Protein AF-A0A4Z2DBQ1-F1 (afdb_monomer_lite)

Sequence (183 aa):
MRCFTSVFSQSSLVPLAKIANAPSRSLRLLWAIVTAIMFIGLCVCISLVVLQYLKHQTVFQLDYSGRHSVYDQVPGITICPQSQESKRLFLDAMKRLNIMTQSMPLPWFSKSVLDQFRAEALKIQPDLKFGVIVHRLPKGELLWNTSKTALSPIYRMLLNFSVEFQIQPSYLSDSYRLTVMEQ

Foldseek 3Di:
DPVVLVVQCPDPPVLSNQLSPDPDPVSNVVSVVVVVVVVVVVVVVVVVVVVVVVVVDDDDDDDDPPDPPPPPDDDDDDDDDDPVVLVVLQVVLCVVLVVDPDDDDDLVVDVVSVVVVVVSVCVSPVPADPDKDKDKDAQLDQKDFLCPHDPGVVSNRRHGDMDGDDDDDDPDSRPDMDMDIDD

Radius of gyration: 39.72 Å; chains: 1; bounding box: 76×34×99 Å

Structure (mmCIF, N/CA/C/O backbone):
data_AF-A0A4Z2DBQ1-F1
#
_entry.id   AF-A0A4Z2DBQ1-F1
#
loop_
_atom_site.group_PDB
_atom_site.id
_atom_site.type_symbol
_atom_site.label_atom_id
_atom_site.label_alt_id
_atom_site.label_comp_id
_atom_site.label_asym_id
_atom_site.label_entity_id
_atom_site.label_seq_id
_atom_site.pdbx_PDB_ins_code
_atom_site.Cartn_x
_atom_site.Cartn_y
_atom_site.Cartn_z
_atom_site.occupancy
_atom_site.B_iso_or_equiv
_atom_site.auth_seq_id
_atom_site.auth_comp_id
_atom_site.auth_asym_id
_atom_site.auth_atom_id
_atom_site.pdbx_PDB_model_num
ATOM 1 N N . MET A 1 1 ? 56.589 -4.487 -55.421 1.00 45.16 1 MET A N 1
ATOM 2 C CA . MET A 1 1 ? 55.246 -3.918 -55.132 1.00 45.16 1 MET A CA 1
ATOM 3 C C . MET A 1 1 ? 54.072 -4.772 -55.670 1.00 45.16 1 MET A C 1
ATOM 5 O O . MET A 1 1 ? 53.045 -4.205 -56.001 1.00 45.16 1 MET A O 1
ATOM 9 N N . ARG A 1 2 ? 54.153 -6.117 -55.745 1.00 41.50 2 ARG A N 1
ATOM 10 C CA . ARG A 1 2 ? 53.016 -6.973 -56.191 1.00 41.50 2 ARG A CA 1
ATOM 11 C C . ARG A 1 2 ? 52.338 -7.781 -55.070 1.00 41.50 2 ARG A C 1
ATOM 13 O O . ARG A 1 2 ? 51.217 -8.229 -55.249 1.00 41.50 2 ARG A O 1
ATOM 20 N N . CYS A 1 3 ? 52.993 -7.934 -53.916 1.00 43.56 3 CYS A N 1
ATOM 21 C CA . CYS A 1 3 ? 52.490 -8.756 -52.806 1.00 43.56 3 CYS A CA 1
ATOM 22 C C . CYS A 1 3 ? 51.458 -8.025 -51.920 1.00 43.56 3 CYS A C 1
ATOM 24 O O . CYS A 1 3 ? 50.557 -8.641 -51.371 1.00 43.56 3 CYS A O 1
ATOM 26 N N . PHE A 1 4 ? 51.526 -6.692 -51.819 1.00 51.22 4 PHE A N 1
ATOM 27 C CA . PHE A 1 4 ? 50.576 -5.924 -50.999 1.00 51.22 4 PHE A CA 1
ATOM 28 C C . PHE A 1 4 ? 49.176 -5.830 -51.622 1.00 51.22 4 PHE A C 1
ATOM 30 O O . PHE A 1 4 ? 48.187 -5.767 -50.905 1.00 51.22 4 PHE A O 1
ATOM 37 N N . THR A 1 5 ? 49.066 -5.854 -52.950 1.00 53.50 5 THR A N 1
ATOM 38 C CA . THR A 1 5 ? 47.786 -5.714 -53.662 1.00 53.50 5 THR A CA 1
ATOM 39 C C . THR A 1 5 ? 46.889 -6.951 -53.553 1.00 53.50 5 THR A C 1
ATOM 41 O O . THR A 1 5 ? 45.670 -6.806 -53.563 1.00 53.50 5 THR A O 1
ATOM 44 N N . SER A 1 6 ? 47.451 -8.157 -53.398 1.00 53.22 6 SER A N 1
ATOM 45 C CA . SER A 1 6 ? 46.655 -9.389 -53.275 1.00 53.22 6 SER A CA 1
ATOM 46 C C . SER A 1 6 ? 45.930 -9.488 -51.929 1.00 53.22 6 SER A C 1
ATOM 48 O O . SER A 1 6 ? 44.769 -9.890 -51.902 1.00 53.22 6 SER A O 1
ATOM 50 N N . VAL A 1 7 ? 46.567 -9.039 -50.840 1.00 56.91 7 VAL A N 1
ATOM 51 C CA . VAL A 1 7 ? 46.014 -9.074 -49.471 1.00 56.91 7 VAL A CA 1
ATOM 52 C C . VAL A 1 7 ? 44.814 -8.129 -49.314 1.00 56.91 7 VAL A C 1
ATOM 54 O O . VAL A 1 7 ? 43.813 -8.479 -48.691 1.00 56.91 7 VAL A O 1
ATOM 57 N N . PHE A 1 8 ? 44.858 -6.950 -49.942 1.00 53.12 8 PHE A N 1
ATOM 58 C CA . PHE A 1 8 ? 43.754 -5.986 -49.870 1.00 53.12 8 PHE A CA 1
ATOM 59 C C . PHE A 1 8 ? 42.581 -6.306 -50.807 1.00 53.12 8 PHE A C 1
ATOM 61 O O . PHE A 1 8 ? 41.480 -5.830 -50.555 1.00 53.12 8 PHE A O 1
ATOM 68 N N . SER A 1 9 ? 42.767 -7.132 -51.846 1.00 51.59 9 SER A N 1
ATOM 69 C CA . SER A 1 9 ? 41.661 -7.534 -52.739 1.00 51.59 9 SER A CA 1
ATOM 70 C C . SER A 1 9 ? 40.683 -8.531 -52.099 1.00 51.59 9 SER A C 1
ATOM 72 O O . SER A 1 9 ? 39.533 -8.605 -52.517 1.00 51.59 9 SER A O 1
ATOM 74 N N . GLN A 1 10 ? 41.127 -9.254 -51.064 1.00 54.28 10 GLN A N 1
ATOM 75 C CA . GLN A 1 10 ? 40.313 -10.197 -50.284 1.00 54.28 10 GLN A CA 1
ATOM 76 C C . GLN A 1 10 ? 39.771 -9.591 -48.979 1.00 54.28 10 GLN A C 1
ATOM 78 O O . GLN A 1 10 ? 39.092 -10.268 -48.211 1.00 54.28 10 GLN A O 1
ATOM 83 N N . SER A 1 11 ? 40.070 -8.320 -48.700 1.00 55.25 11 SER A N 1
ATOM 84 C CA . SER A 1 11 ? 39.599 -7.647 -47.491 1.00 55.25 11 SER A CA 1
ATOM 85 C C . SER A 1 11 ? 38.128 -7.247 -47.636 1.00 55.25 11 SER A C 1
ATOM 87 O O . SER A 1 11 ? 37.746 -6.617 -48.619 1.00 55.25 11 SER A O 1
ATOM 89 N N . SER A 1 12 ? 37.309 -7.523 -46.617 1.00 60.78 12 SER A N 1
ATOM 90 C CA . SER A 1 12 ? 35.908 -7.064 -46.531 1.00 60.78 12 SER A CA 1
ATOM 91 C C . SER A 1 12 ? 35.768 -5.532 -46.495 1.00 60.78 12 SER A C 1
ATOM 93 O O . SER A 1 12 ? 34.681 -4.983 -46.672 1.00 60.78 12 SER A O 1
ATOM 95 N N . LEU A 1 13 ? 36.884 -4.823 -46.313 1.00 65.00 13 LEU A N 1
ATOM 96 C CA . LEU A 1 13 ? 36.991 -3.373 -46.378 1.00 65.00 13 LEU A CA 1
ATOM 97 C C . LEU A 1 13 ? 37.158 -2.913 -47.836 1.00 65.00 13 LEU A C 1
ATOM 99 O O . LEU A 1 13 ? 38.255 -2.592 -48.297 1.00 65.00 13 LEU A O 1
ATOM 103 N N . VAL A 1 14 ? 36.027 -2.827 -48.541 1.00 67.81 14 VAL A N 1
ATOM 104 C CA . VAL A 1 14 ? 35.895 -2.340 -49.932 1.00 67.81 14 VAL A CA 1
ATOM 105 C C . VAL A 1 14 ? 36.726 -1.076 -50.250 1.00 67.81 14 VAL A C 1
ATOM 107 O O . VAL A 1 14 ? 37.313 -1.012 -51.335 1.00 67.81 14 VAL A O 1
ATOM 110 N N . PRO A 1 15 ? 36.840 -0.068 -49.360 1.00 65.50 15 PRO A N 1
ATOM 111 C CA . PRO A 1 15 ? 37.607 1.140 -49.666 1.00 65.50 15 PRO A CA 1
ATOM 112 C C . PRO A 1 15 ? 39.128 0.910 -49.741 1.00 65.50 15 PRO A C 1
ATOM 114 O O . PRO A 1 15 ? 39.798 1.518 -50.576 1.00 65.50 15 PRO A O 1
ATOM 117 N N . LEU A 1 16 ? 39.678 -0.019 -48.949 1.00 63.72 16 LEU A N 1
ATOM 118 C CA . LEU A 1 16 ? 41.108 -0.366 -48.973 1.00 63.72 16 LEU A CA 1
ATOM 119 C C . LEU A 1 16 ? 41.499 -1.070 -50.279 1.00 63.72 16 LEU A C 1
ATOM 121 O O . LEU A 1 16 ? 42.548 -0.771 -50.854 1.00 63.72 16 LEU A O 1
ATOM 125 N N . ALA A 1 17 ? 40.617 -1.927 -50.801 1.00 65.69 17 ALA A N 1
ATOM 126 C CA . ALA A 1 17 ? 40.794 -2.564 -52.105 1.00 65.69 17 ALA A CA 1
ATOM 127 C C . ALA A 1 17 ? 40.832 -1.532 -53.250 1.00 65.69 17 ALA A C 1
ATOM 129 O O . ALA A 1 17 ? 41.653 -1.640 -54.165 1.00 65.69 17 ALA A O 1
ATOM 130 N N . LYS A 1 18 ? 39.993 -0.485 -53.180 1.00 66.44 18 LYS A N 1
ATOM 131 C CA . LYS A 1 18 ? 39.968 0.606 -54.173 1.00 66.44 18 LYS A CA 1
ATOM 132 C C . LYS A 1 18 ? 41.219 1.488 -54.127 1.00 66.44 18 LYS A C 1
ATOM 134 O O . LYS A 1 18 ? 41.699 1.902 -55.181 1.00 66.44 18 LYS A O 1
ATOM 139 N N . ILE A 1 19 ? 41.785 1.735 -52.943 1.00 69.81 19 ILE A N 1
ATOM 140 C CA . ILE A 1 19 ? 43.039 2.494 -52.788 1.00 69.81 19 ILE A CA 1
ATOM 141 C C . ILE A 1 19 ? 44.234 1.695 -53.331 1.00 69.81 19 ILE A C 1
ATOM 143 O O . ILE A 1 19 ? 45.077 2.251 -54.033 1.00 69.81 19 ILE A O 1
ATOM 147 N N . ALA A 1 20 ? 44.307 0.389 -53.051 1.00 66.62 20 ALA A N 1
ATOM 148 C CA . ALA A 1 20 ? 45.416 -0.460 -53.492 1.00 66.62 20 ALA A CA 1
ATOM 149 C C . ALA A 1 20 ? 45.444 -0.669 -55.020 1.00 66.62 20 ALA A C 1
ATOM 151 O O . ALA A 1 20 ? 46.523 -0.685 -55.616 1.00 66.62 20 ALA A O 1
ATOM 152 N N . ASN A 1 21 ? 44.269 -0.773 -55.655 1.00 66.81 21 ASN A N 1
ATOM 153 C CA . ASN A 1 21 ? 44.136 -1.048 -57.091 1.00 66.81 21 ASN A CA 1
ATOM 154 C C . ASN A 1 21 ? 44.040 0.207 -57.980 1.00 66.81 21 ASN A C 1
ATOM 156 O O . ASN A 1 21 ? 44.007 0.080 -59.203 1.00 66.81 21 ASN A O 1
ATOM 160 N N . ALA A 1 22 ? 44.012 1.421 -57.419 1.00 72.38 22 ALA A N 1
ATOM 161 C CA . ALA A 1 22 ? 43.928 2.637 -58.229 1.00 72.38 22 ALA A CA 1
ATOM 162 C C . ALA A 1 22 ? 45.241 2.900 -59.015 1.00 72.38 22 ALA A C 1
ATOM 164 O O . ALA A 1 22 ? 46.332 2.835 -58.430 1.00 72.38 22 ALA A O 1
ATOM 165 N N . PRO A 1 23 ? 45.172 3.227 -60.323 1.00 70.50 23 PRO A N 1
ATOM 166 C CA . PRO A 1 23 ? 46.350 3.353 -61.190 1.00 70.50 23 PRO A CA 1
ATOM 167 C C . PRO A 1 23 ? 47.154 4.650 -60.995 1.00 70.50 23 PRO A C 1
ATOM 169 O O . PRO A 1 23 ? 48.364 4.645 -61.204 1.00 70.50 23 PRO A O 1
ATOM 172 N N . SER A 1 24 ? 46.529 5.755 -60.568 1.00 80.94 24 SER A N 1
ATOM 173 C CA . SER A 1 24 ? 47.191 7.063 -60.417 1.00 80.94 24 SER A CA 1
ATOM 174 C C . SER A 1 24 ? 47.329 7.496 -58.952 1.00 80.94 24 SER A C 1
ATOM 176 O O . SER A 1 24 ? 46.475 7.203 -58.112 1.00 80.94 24 SER A O 1
ATOM 178 N N . ARG A 1 25 ? 48.410 8.227 -58.627 1.00 76.56 25 ARG A N 1
ATOM 179 C CA . ARG A 1 25 ? 48.680 8.716 -57.257 1.00 76.56 25 ARG A CA 1
ATOM 180 C C . ARG A 1 25 ? 47.578 9.649 -56.740 1.00 76.56 25 ARG A C 1
ATOM 182 O O . ARG A 1 25 ? 47.175 9.514 -55.590 1.00 76.56 25 ARG A O 1
ATOM 189 N N . SER A 1 26 ? 47.047 10.529 -57.589 1.00 80.19 26 SER A N 1
ATOM 190 C CA . SER A 1 26 ? 45.968 11.456 -57.219 1.00 80.19 26 SER A CA 1
ATOM 191 C C . SER A 1 26 ? 44.653 10.733 -56.914 1.00 80.19 26 SER A C 1
ATOM 193 O O . SER A 1 26 ? 43.962 11.091 -55.966 1.00 80.19 26 SER A O 1
ATOM 195 N N . LEU A 1 27 ? 44.332 9.665 -57.656 1.00 76.94 27 LEU A N 1
ATOM 196 C CA . LEU A 1 27 ? 43.131 8.863 -57.412 1.00 76.94 27 LEU A CA 1
ATOM 197 C C . LEU A 1 27 ? 43.245 8.058 -56.109 1.00 76.94 27 LEU A C 1
ATOM 199 O O . LEU A 1 27 ? 42.274 7.964 -55.365 1.00 76.94 27 LEU A O 1
ATOM 203 N N . ARG A 1 28 ? 44.438 7.537 -55.785 1.00 79.69 28 ARG A N 1
ATOM 204 C CA . ARG A 1 28 ? 44.707 6.910 -54.475 1.00 79.69 28 ARG A CA 1
ATOM 205 C C . ARG A 1 28 ? 44.487 7.884 -53.323 1.00 79.69 28 ARG A C 1
ATOM 207 O O . ARG A 1 28 ? 43.882 7.505 -52.325 1.00 79.69 28 ARG A O 1
ATOM 214 N N . LEU A 1 29 ? 44.948 9.126 -53.479 1.00 81.69 29 LEU A N 1
ATOM 215 C CA . LEU A 1 29 ? 44.788 10.176 -52.474 1.00 81.69 29 LEU A CA 1
ATOM 216 C C . LEU A 1 29 ? 43.309 10.549 -52.280 1.00 81.69 29 LEU A C 1
ATOM 218 O O . LEU A 1 29 ? 42.852 10.650 -51.147 1.00 81.69 29 LEU A O 1
ATOM 222 N N . LEU A 1 30 ? 42.542 10.662 -53.370 1.00 84.12 30 LEU A N 1
ATOM 223 C CA . LEU A 1 30 ? 41.101 10.923 -53.316 1.00 84.12 30 LEU A CA 1
ATOM 224 C C . LEU A 1 30 ? 40.349 9.810 -52.570 1.00 84.12 30 LEU A C 1
ATOM 226 O O . LEU A 1 30 ? 39.578 10.094 -51.656 1.00 84.12 30 LEU A O 1
ATOM 230 N N . TRP A 1 31 ? 40.603 8.540 -52.907 1.00 81.62 31 TRP A N 1
ATOM 231 C CA . TRP A 1 31 ? 39.975 7.410 -52.215 1.00 81.62 31 TRP A CA 1
ATOM 232 C C . TRP A 1 31 ? 40.388 7.326 -50.744 1.00 81.62 31 TRP A C 1
ATOM 234 O O . TRP A 1 31 ? 39.555 6.987 -49.904 1.00 81.62 31 TRP A O 1
ATOM 244 N N . ALA A 1 32 ? 41.634 7.670 -50.412 1.00 83.38 32 ALA A N 1
ATOM 245 C CA . ALA A 1 32 ? 42.094 7.739 -49.029 1.00 83.38 32 ALA A CA 1
ATOM 246 C C . ALA A 1 32 ? 41.349 8.822 -48.231 1.00 83.38 32 ALA A C 1
ATOM 248 O O . ALA A 1 32 ? 40.869 8.537 -47.135 1.00 83.38 32 ALA A O 1
ATOM 249 N N . ILE A 1 33 ? 41.176 10.022 -48.799 1.00 87.44 33 ILE A N 1
ATOM 250 C CA . ILE A 1 33 ? 40.419 11.117 -48.169 1.00 87.44 33 ILE A CA 1
ATOM 251 C C . ILE A 1 33 ? 38.957 10.709 -47.956 1.00 87.44 33 ILE A C 1
ATOM 253 O O . ILE A 1 33 ? 38.433 10.849 -46.854 1.00 87.44 33 ILE A O 1
ATOM 257 N N . VAL A 1 34 ? 38.306 10.139 -48.975 1.00 86.50 34 VAL A N 1
ATOM 258 C CA . VAL A 1 34 ? 36.910 9.680 -48.871 1.00 86.50 34 VAL A CA 1
ATOM 259 C C . VAL A 1 34 ? 36.761 8.589 -47.806 1.00 86.50 34 VAL A C 1
ATOM 261 O O . VAL A 1 34 ? 35.830 8.629 -47.006 1.00 86.50 34 VAL A O 1
ATOM 264 N N . THR A 1 35 ? 37.702 7.646 -47.741 1.00 85.56 35 THR A N 1
ATOM 265 C CA . THR A 1 35 ? 37.690 6.579 -46.728 1.00 85.56 35 THR A CA 1
ATOM 266 C C . THR A 1 35 ? 37.879 7.139 -45.318 1.00 85.56 35 THR A C 1
ATOM 268 O O . THR A 1 35 ? 37.194 6.704 -44.395 1.00 85.56 35 THR A O 1
ATOM 271 N N . ALA A 1 36 ? 38.759 8.131 -45.145 1.00 88.94 36 ALA A N 1
ATOM 272 C CA . ALA A 1 36 ? 38.957 8.803 -43.864 1.00 88.94 36 ALA A CA 1
ATOM 273 C C . ALA A 1 36 ? 37.688 9.540 -43.407 1.00 88.94 36 ALA A C 1
ATOM 275 O O . ALA A 1 36 ? 37.295 9.413 -42.250 1.00 88.94 36 ALA A O 1
ATOM 276 N N . ILE A 1 37 ? 37.000 10.238 -44.319 1.00 92.00 37 ILE A N 1
ATOM 277 C CA . ILE A 1 37 ? 35.724 10.910 -44.025 1.00 92.00 37 ILE A CA 1
ATOM 278 C C . ILE A 1 37 ? 34.658 9.889 -43.602 1.00 92.00 37 ILE A C 1
ATOM 280 O O . ILE A 1 37 ? 33.988 10.090 -42.590 1.00 92.00 37 ILE A O 1
ATOM 284 N N . MET A 1 38 ? 34.529 8.770 -44.326 1.00 90.31 38 MET A N 1
ATOM 285 C CA . MET A 1 38 ? 33.585 7.703 -43.968 1.00 90.31 38 MET A CA 1
ATOM 286 C C . MET A 1 38 ? 33.887 7.099 -42.592 1.00 90.31 38 MET A C 1
ATOM 288 O O . MET A 1 38 ? 32.965 6.848 -41.818 1.00 90.31 38 MET A O 1
ATOM 292 N N . PHE A 1 39 ? 35.165 6.889 -42.269 1.00 91.00 39 PHE A N 1
ATOM 293 C CA . PHE A 1 39 ? 35.582 6.344 -40.979 1.00 91.00 39 PHE A CA 1
ATOM 294 C C . PHE A 1 39 ? 35.290 7.307 -39.824 1.00 91.00 39 PHE A C 1
ATOM 296 O O . PHE A 1 39 ? 34.738 6.894 -38.808 1.00 91.00 39 PHE A O 1
ATOM 303 N N . ILE A 1 40 ? 35.590 8.599 -39.994 1.00 94.81 40 ILE A N 1
ATOM 304 C CA . ILE A 1 40 ? 35.268 9.627 -38.995 1.00 94.81 40 ILE A CA 1
ATOM 305 C C . ILE A 1 40 ? 33.753 9.685 -38.770 1.00 94.81 40 ILE A C 1
ATOM 307 O O . ILE A 1 40 ? 33.311 9.680 -37.623 1.00 94.81 40 ILE A O 1
ATOM 311 N N . GLY A 1 41 ? 32.956 9.672 -39.843 1.00 94.50 41 GLY A N 1
ATOM 312 C CA . GLY A 1 41 ? 31.495 9.641 -39.748 1.00 94.50 41 GLY A CA 1
ATOM 313 C C . GLY A 1 41 ? 30.983 8.425 -38.973 1.00 94.50 41 GLY A C 1
ATOM 314 O O . GLY A 1 41 ? 30.165 8.573 -38.068 1.00 94.50 41 GLY A O 1
ATOM 315 N N . LEU A 1 42 ? 31.524 7.237 -39.261 1.00 94.19 42 LEU A N 1
ATOM 316 C CA . LEU A 1 42 ? 31.181 6.009 -38.544 1.00 94.19 42 LEU A CA 1
ATOM 317 C C . LEU A 1 42 ? 31.506 6.114 -37.047 1.00 94.19 42 LEU A C 1
ATOM 319 O O . LEU A 1 42 ? 30.657 5.794 -36.216 1.00 94.19 42 LEU A O 1
ATOM 323 N N . CYS A 1 43 ? 32.703 6.595 -36.699 1.00 95.00 43 CYS A N 1
ATOM 324 C CA . CYS A 1 43 ? 33.108 6.788 -35.307 1.00 95.00 43 CYS A CA 1
ATOM 325 C C . CYS A 1 43 ? 32.168 7.751 -34.575 1.00 95.00 43 CYS A C 1
ATOM 327 O O . CYS A 1 43 ? 31.725 7.438 -33.474 1.00 95.00 43 CYS A O 1
ATOM 329 N N . VAL A 1 44 ? 31.803 8.877 -35.199 1.00 95.75 44 VAL A N 1
ATOM 330 C CA . VAL A 1 44 ? 30.860 9.845 -34.616 1.00 95.75 44 VAL A CA 1
ATOM 331 C C . VAL A 1 44 ? 29.487 9.208 -34.385 1.00 95.75 44 VAL A C 1
ATOM 333 O O . VAL A 1 44 ? 28.943 9.330 -33.290 1.00 95.75 44 VAL A O 1
ATOM 336 N N . CYS A 1 45 ? 28.939 8.482 -35.365 1.00 94.25 45 CYS A N 1
ATOM 337 C CA . CYS A 1 45 ? 27.652 7.798 -35.214 1.00 94.25 45 CYS A CA 1
ATOM 338 C C . CYS A 1 45 ? 27.666 6.779 -34.066 1.00 94.25 45 CYS A C 1
ATOM 340 O O . CYS A 1 45 ? 26.744 6.765 -33.250 1.00 94.25 45 CYS A O 1
ATOM 342 N N . ILE A 1 46 ? 28.720 5.961 -33.967 1.00 95.38 46 ILE A N 1
ATOM 343 C CA . ILE A 1 46 ? 28.869 4.982 -32.881 1.00 95.38 46 ILE A CA 1
ATOM 344 C C . ILE A 1 46 ? 28.963 5.701 -31.531 1.00 95.38 46 ILE A C 1
ATOM 346 O O . ILE A 1 46 ? 28.252 5.334 -30.597 1.00 95.38 46 ILE A O 1
ATOM 350 N N . SER A 1 47 ? 29.783 6.751 -31.423 1.00 94.00 47 SER A N 1
ATOM 351 C CA . SER A 1 47 ? 29.915 7.531 -30.189 1.00 94.00 47 SER A CA 1
ATOM 352 C C . SER A 1 47 ? 28.587 8.140 -29.735 1.00 94.00 47 SER A C 1
ATOM 354 O O . SER A 1 47 ? 28.291 8.106 -28.543 1.00 94.00 47 SER A O 1
ATOM 356 N N . LEU A 1 48 ? 27.760 8.647 -30.655 1.00 94.06 48 LEU A N 1
ATOM 357 C CA . LEU A 1 48 ? 26.442 9.200 -30.321 1.00 94.06 48 LEU A CA 1
ATOM 358 C C . LEU A 1 48 ? 25.482 8.134 -29.778 1.00 94.06 48 LEU A C 1
ATOM 360 O O . LEU A 1 48 ? 24.828 8.370 -28.763 1.00 94.06 48 LEU A O 1
ATOM 364 N N . VAL A 1 49 ? 25.435 6.951 -30.400 1.00 93.75 49 VAL A N 1
ATOM 365 C CA . VAL A 1 49 ? 24.603 5.832 -29.923 1.00 93.75 49 VAL A CA 1
ATOM 366 C C . VAL A 1 49 ? 25.064 5.361 -28.544 1.00 93.75 49 VAL A C 1
ATOM 368 O O . VAL A 1 49 ? 24.237 5.157 -27.658 1.00 93.75 49 VAL A O 1
ATOM 371 N N . VAL A 1 50 ? 26.378 5.239 -28.329 1.00 93.12 50 VAL A N 1
ATOM 372 C CA . VAL A 1 50 ? 26.938 4.854 -27.025 1.00 93.12 50 VAL A CA 1
ATOM 373 C C . VAL A 1 50 ? 26.610 5.900 -25.961 1.00 93.12 50 VAL A C 1
ATOM 375 O O . VAL A 1 50 ? 26.175 5.532 -24.875 1.00 93.12 50 VAL A O 1
ATOM 378 N N . LEU A 1 51 ? 26.745 7.195 -26.258 1.00 91.31 51 LEU A N 1
ATOM 379 C CA . LEU A 1 51 ? 26.361 8.264 -25.329 1.00 91.31 51 LEU A CA 1
ATOM 380 C C . LEU A 1 51 ? 24.866 8.221 -24.988 1.00 91.31 51 LEU A C 1
ATOM 382 O O . LEU A 1 51 ? 24.499 8.396 -23.828 1.00 91.31 51 LEU A O 1
ATOM 386 N N . GLN A 1 52 ? 24.001 7.956 -25.971 1.00 86.69 52 GLN A N 1
ATOM 387 C CA . GLN A 1 52 ? 22.561 7.825 -25.747 1.00 86.69 52 GLN A CA 1
ATOM 388 C C . GLN A 1 52 ? 22.219 6.585 -24.909 1.00 86.69 52 GLN A C 1
ATOM 390 O O . GLN A 1 52 ? 21.378 6.672 -24.014 1.00 86.69 52 GLN A O 1
ATOM 395 N N . TYR A 1 53 ? 22.911 5.466 -25.133 1.00 88.19 53 TYR A N 1
ATOM 396 C CA . TYR A 1 53 ? 22.792 4.259 -24.316 1.00 88.19 53 TYR A CA 1
ATOM 397 C C . TYR A 1 53 ? 23.256 4.504 -22.870 1.00 88.19 53 TYR A C 1
ATOM 399 O O . TYR A 1 53 ? 22.532 4.205 -21.923 1.00 88.19 53 TYR A O 1
ATOM 407 N N . LEU A 1 54 ? 24.414 5.148 -22.686 1.00 89.50 54 LEU A N 1
ATOM 408 C CA . LEU A 1 54 ? 24.950 5.519 -21.370 1.00 89.50 54 LEU A CA 1
ATOM 409 C C . LEU A 1 54 ? 24.089 6.552 -20.634 1.00 89.50 54 LEU A C 1
ATOM 411 O O . LEU A 1 54 ? 24.190 6.672 -19.415 1.00 89.50 54 LEU A O 1
ATOM 415 N N . LYS A 1 55 ? 23.208 7.273 -21.331 1.00 88.75 55 LYS A N 1
ATOM 416 C CA . LYS A 1 55 ? 22.248 8.189 -20.708 1.00 88.75 55 LYS A CA 1
ATOM 417 C C . LYS A 1 55 ? 21.093 7.457 -20.010 1.00 88.75 55 LYS A C 1
ATOM 419 O O . LYS A 1 55 ? 20.342 8.110 -19.293 1.00 88.75 55 LYS A O 1
ATOM 424 N N . HIS A 1 56 ? 20.953 6.138 -20.204 1.00 79.75 56 HIS A N 1
ATOM 425 C CA . HIS A 1 56 ? 19.930 5.292 -19.571 1.00 79.75 56 HIS A CA 1
ATOM 426 C C . HIS A 1 56 ? 18.531 5.928 -19.627 1.00 79.75 56 HIS A C 1
ATOM 428 O O . HIS A 1 56 ? 17.798 5.948 -18.639 1.00 79.75 56 HIS A O 1
ATOM 434 N N . GLN A 1 57 ? 18.170 6.514 -20.774 1.00 76.94 57 GLN A N 1
ATOM 435 C CA . GLN A 1 57 ? 16.859 7.138 -20.922 1.00 76.94 57 GLN A CA 1
ATOM 436 C C . GLN A 1 57 ? 15.787 6.055 -20.940 1.00 76.94 57 GLN A C 1
ATOM 438 O O . GLN A 1 57 ? 15.751 5.216 -21.838 1.00 76.94 57 GLN A O 1
ATOM 443 N N . THR A 1 58 ? 14.903 6.096 -19.954 1.00 79.38 58 THR A N 1
ATOM 444 C CA . THR A 1 58 ? 13.724 5.244 -19.899 1.00 79.38 58 THR A CA 1
ATOM 445 C C . THR A 1 58 ? 12.523 6.008 -20.443 1.00 79.38 58 THR A C 1
ATOM 447 O O . THR A 1 58 ? 12.324 7.188 -20.152 1.00 79.38 58 THR A O 1
ATOM 450 N N . VAL A 1 59 ? 11.720 5.333 -21.264 1.00 81.44 59 VAL A N 1
ATOM 451 C CA . VAL A 1 59 ? 10.409 5.824 -21.692 1.00 81.44 59 VAL A CA 1
ATOM 452 C C . VAL A 1 59 ? 9.376 5.027 -20.917 1.00 81.44 59 VAL A C 1
ATOM 454 O O . VAL A 1 59 ? 9.375 3.799 -20.965 1.00 81.44 59 VAL A O 1
ATOM 457 N N . PHE A 1 60 ? 8.517 5.723 -20.180 1.00 75.62 60 PHE A N 1
ATOM 458 C CA . PHE A 1 60 ? 7.399 5.089 -19.497 1.00 75.62 60 PHE A CA 1
ATOM 459 C C . PHE A 1 60 ? 6.223 5.008 -20.460 1.00 75.62 60 PHE A C 1
ATOM 461 O O . PHE A 1 60 ? 5.658 6.032 -20.845 1.00 75.62 60 PHE A O 1
ATOM 468 N N . GLN A 1 61 ? 5.862 3.790 -20.848 1.00 76.94 61 GLN A N 1
ATOM 469 C CA . GLN A 1 61 ? 4.599 3.540 -21.521 1.00 76.94 61 GLN A CA 1
ATOM 470 C C . GLN A 1 61 ? 3.519 3.364 -20.452 1.00 76.94 61 GLN A C 1
ATOM 472 O O . GLN A 1 61 ? 3.578 2.451 -19.630 1.00 76.94 61 GLN A O 1
ATOM 477 N N . LEU A 1 62 ? 2.566 4.293 -20.428 1.00 80.50 62 LEU A N 1
ATOM 478 C CA . LEU A 1 62 ? 1.401 4.232 -19.554 1.00 80.5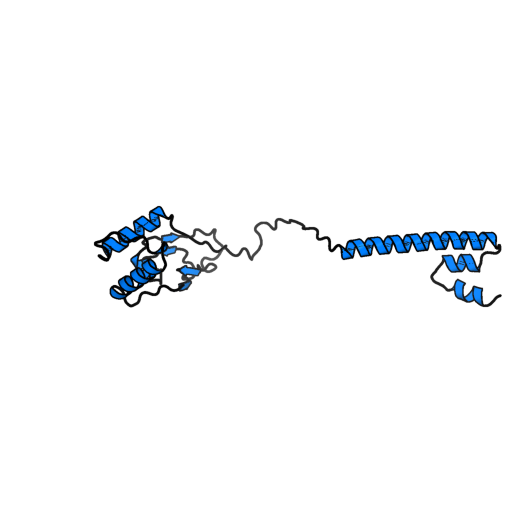0 62 LEU A CA 1
ATOM 479 C C . LEU A 1 62 ? 0.290 3.487 -20.290 1.00 80.50 62 LEU A C 1
ATOM 481 O O . LEU A 1 62 ? -0.480 4.095 -21.029 1.00 80.50 62 LEU A O 1
ATOM 485 N N . ASP A 1 63 ? 0.215 2.178 -20.077 1.00 78.25 63 ASP A N 1
ATOM 486 C CA . ASP A 1 63 ? -0.900 1.367 -20.556 1.00 78.25 63 ASP A CA 1
ATOM 487 C C . ASP A 1 63 ? -1.938 1.190 -19.444 1.00 78.25 63 ASP A C 1
ATOM 489 O O . ASP A 1 63 ? -1.620 0.822 -18.311 1.00 78.25 63 ASP A O 1
ATOM 493 N N . TYR A 1 64 ? -3.208 1.428 -19.773 1.00 70.44 64 TYR A N 1
ATOM 494 C CA . TYR A 1 64 ? -4.319 1.086 -18.893 1.00 70.44 64 TYR A CA 1
ATOM 495 C C . TYR A 1 64 ? -4.754 -0.353 -19.175 1.00 70.44 64 TYR A C 1
ATOM 497 O O . TYR A 1 64 ? -5.545 -0.616 -20.082 1.00 70.44 64 TYR A O 1
ATOM 505 N N . SER A 1 65 ? -4.235 -1.299 -18.394 1.00 64.50 65 SER A N 1
ATOM 506 C CA . SER A 1 65 ? -4.733 -2.677 -18.397 1.00 64.50 65 SER A CA 1
ATOM 507 C C . SER A 1 65 ? -6.081 -2.719 -17.672 1.00 64.50 65 SER A C 1
ATOM 509 O O . SER A 1 65 ? -6.148 -2.878 -16.456 1.00 64.50 65 SER A O 1
ATOM 511 N N . GLY A 1 66 ? -7.171 -2.503 -18.405 1.00 55.56 66 GLY A N 1
ATOM 512 C CA . GLY A 1 66 ? -8.518 -2.490 -17.841 1.00 55.56 66 GLY A CA 1
ATOM 513 C C . GLY A 1 66 ? -9.011 -3.873 -17.401 1.00 55.56 66 GLY A C 1
ATOM 514 O O . GLY A 1 66 ? -8.941 -4.823 -18.174 1.00 55.56 66 GLY A O 1
ATOM 515 N N . ARG A 1 67 ? -9.562 -3.937 -16.176 1.00 51.50 67 ARG A N 1
ATOM 516 C CA . ARG A 1 67 ? -10.657 -4.799 -15.649 1.00 51.50 67 ARG A CA 1
ATOM 517 C C . ARG A 1 67 ? -10.671 -6.316 -15.931 1.00 51.50 67 ARG A C 1
ATOM 519 O O . ARG A 1 67 ? -11.639 -6.979 -15.566 1.00 51.50 67 ARG A O 1
ATOM 526 N N . HIS A 1 68 ? -9.628 -6.882 -16.528 1.00 51.28 68 HIS A N 1
ATOM 527 C CA . HIS A 1 68 ? -9.510 -8.315 -16.820 1.00 51.28 68 HIS A CA 1
ATOM 528 C C . HIS A 1 68 ? -8.215 -8.938 -16.285 1.00 51.28 68 HIS A C 1
ATOM 530 O O . HIS A 1 68 ? -7.870 -10.064 -16.648 1.00 51.28 68 HIS A O 1
ATOM 536 N N . SER A 1 69 ? -7.506 -8.258 -15.382 1.00 52.31 69 SER A N 1
ATOM 537 C CA . SER A 1 69 ? -6.516 -8.921 -14.541 1.00 52.31 69 SER A CA 1
ATOM 538 C C . SER A 1 69 ? -7.253 -9.842 -13.575 1.00 52.31 69 SER A C 1
ATOM 540 O O . SER A 1 69 ? -7.875 -9.411 -12.611 1.00 52.31 69 SER A O 1
ATOM 542 N N . VAL A 1 70 ? -7.098 -11.147 -13.787 1.00 53.62 70 VAL A N 1
ATOM 543 C CA . VAL A 1 70 ? -7.463 -12.247 -12.867 1.00 53.62 70 VAL A CA 1
ATOM 544 C C . VAL A 1 70 ? -6.831 -12.082 -11.458 1.00 53.62 70 VAL A C 1
ATOM 546 O O . VAL A 1 70 ? -7.076 -12.875 -10.554 1.00 53.62 70 VAL A O 1
ATOM 549 N N . TYR A 1 71 ? -6.044 -11.022 -11.249 1.00 52.38 71 TYR A N 1
ATOM 550 C CA . TYR A 1 71 ? -5.248 -10.719 -10.067 1.00 52.38 71 TYR A CA 1
ATOM 551 C C . TYR A 1 71 ? -5.520 -9.330 -9.479 1.00 52.38 71 TYR A C 1
ATOM 553 O O . TYR A 1 71 ? -4.645 -8.809 -8.788 1.00 52.38 71 TYR A O 1
ATOM 561 N N . ASP A 1 72 ? -6.689 -8.725 -9.719 1.00 56.97 72 ASP A N 1
ATOM 562 C CA . ASP A 1 72 ? -7.098 -7.527 -8.974 1.00 56.97 72 ASP A CA 1
ATOM 563 C C . ASP A 1 72 ? -7.260 -7.901 -7.493 1.00 56.97 72 ASP A C 1
ATOM 565 O O . ASP A 1 72 ? -8.321 -8.309 -7.018 1.00 56.97 72 ASP A O 1
ATOM 569 N N . GLN A 1 73 ? -6.151 -7.829 -6.758 1.00 60.72 73 GLN A N 1
ATOM 570 C CA . GLN A 1 73 ? -6.144 -7.972 -5.316 1.00 60.72 73 GLN A CA 1
ATOM 571 C C . GLN A 1 73 ? -6.945 -6.804 -4.756 1.00 60.72 73 GLN A C 1
ATOM 573 O O . GLN A 1 73 ? -6.597 -5.640 -4.961 1.00 60.72 73 GLN A O 1
ATOM 578 N N . VAL A 1 74 ? -8.034 -7.127 -4.060 1.00 69.00 74 VAL A N 1
ATOM 579 C CA . VAL A 1 74 ? -8.838 -6.131 -3.352 1.00 69.00 74 VAL A CA 1
ATOM 580 C C . VAL A 1 74 ? -7.903 -5.357 -2.414 1.00 69.00 74 VAL A C 1
ATOM 582 O O . VAL A 1 74 ? -7.174 -5.989 -1.641 1.00 69.00 74 VAL A O 1
ATOM 585 N N . PRO A 1 75 ? -7.876 -4.014 -2.482 1.00 72.25 75 PRO A N 1
ATOM 586 C CA . PRO A 1 75 ? -6.972 -3.227 -1.661 1.00 72.25 75 PRO A CA 1
ATOM 587 C C . PRO A 1 75 ? -7.298 -3.408 -0.177 1.00 72.25 75 PRO A C 1
ATOM 589 O O . PRO A 1 75 ? -8.450 -3.613 0.210 1.00 72.25 75 PRO A O 1
ATOM 592 N N . GLY A 1 76 ? -6.276 -3.283 0.668 1.00 78.50 76 GLY A N 1
ATOM 593 C CA . GLY A 1 76 ? -6.489 -3.155 2.105 1.00 78.50 76 GLY A CA 1
ATOM 594 C C . GLY A 1 76 ? -7.242 -1.859 2.409 1.00 78.50 76 GLY A C 1
ATOM 595 O O . GLY A 1 76 ? -6.858 -0.793 1.930 1.00 78.50 76 GLY A O 1
ATOM 596 N N . ILE A 1 77 ? -8.308 -1.951 3.205 1.00 80.81 77 ILE A N 1
ATOM 597 C CA . ILE A 1 77 ? -9.099 -0.798 3.642 1.00 80.81 77 ILE A CA 1
ATOM 598 C C . ILE A 1 77 ? -8.858 -0.600 5.135 1.00 80.81 77 ILE A C 1
ATOM 600 O O . ILE A 1 77 ? -9.175 -1.471 5.944 1.00 80.81 77 ILE A O 1
ATOM 604 N N . THR A 1 78 ? -8.316 0.560 5.496 1.00 83.31 78 THR A N 1
ATOM 605 C CA . THR A 1 78 ? -8.132 0.966 6.893 1.00 83.31 78 THR A CA 1
ATOM 606 C C . THR A 1 78 ? -9.241 1.934 7.278 1.00 83.31 78 THR A C 1
ATOM 608 O O . THR A 1 78 ? -9.385 2.990 6.665 1.00 83.31 78 THR A O 1
ATOM 611 N N . ILE A 1 79 ? -10.024 1.581 8.298 1.00 79.19 79 ILE A N 1
ATOM 612 C CA . ILE A 1 79 ? -11.134 2.400 8.790 1.00 79.19 79 ILE A CA 1
ATOM 613 C C . ILE A 1 79 ? -10.714 3.035 10.112 1.00 79.19 79 ILE A C 1
ATOM 615 O O . ILE A 1 79 ? -10.497 2.336 11.098 1.00 79.19 79 ILE A O 1
ATOM 619 N N . CYS A 1 80 ? -10.640 4.365 10.134 1.00 78.31 80 CYS A N 1
ATOM 620 C CA . CYS A 1 80 ? -10.381 5.136 11.345 1.00 78.31 80 CYS A CA 1
ATOM 621 C C . CYS A 1 80 ? -11.633 5.947 11.703 1.00 78.31 80 CYS A C 1
ATOM 623 O O . CYS A 1 80 ? -12.124 6.695 10.852 1.00 78.31 80 CYS A O 1
ATOM 625 N N . PRO A 1 81 ? -12.155 5.855 12.937 1.00 75.38 81 PRO A N 1
ATOM 626 C CA . PRO A 1 81 ? -13.231 6.737 13.368 1.00 75.38 81 PRO A CA 1
ATOM 627 C C . PRO A 1 81 ? -12.753 8.196 13.380 1.00 75.38 81 PRO A C 1
ATOM 629 O O . PRO A 1 81 ? -11.604 8.493 13.715 1.00 75.38 81 PRO A O 1
ATOM 632 N N . GLN A 1 82 ? -13.650 9.124 13.043 1.00 82.69 82 GLN A N 1
ATOM 633 C CA . GLN A 1 82 ? -13.371 10.556 13.134 1.00 82.69 82 GLN A CA 1
ATOM 634 C C . GLN A 1 82 ? -13.036 10.941 14.585 1.00 82.69 82 GLN A C 1
ATOM 636 O O . GLN A 1 82 ? -13.675 10.455 15.512 1.00 82.69 82 GLN A O 1
ATOM 641 N N . SER A 1 83 ? -12.082 11.856 14.789 1.00 80.81 83 SER A N 1
ATOM 642 C CA . SER A 1 83 ? -11.582 12.253 16.123 1.00 80.81 83 SER A CA 1
ATOM 643 C C . SER A 1 83 ? -12.681 12.670 17.121 1.00 80.81 83 SER A C 1
ATOM 645 O O . SER A 1 83 ? -12.604 12.386 18.317 1.00 80.81 83 SER A O 1
ATOM 647 N N . GLN A 1 84 ? -13.743 13.325 16.641 1.00 82.38 84 GLN A N 1
ATOM 648 C CA . GLN A 1 84 ? -14.877 13.708 17.489 1.00 82.38 84 GLN A CA 1
ATOM 649 C C . GLN A 1 84 ? -15.728 12.499 17.902 1.00 82.38 84 GLN A C 1
ATOM 651 O O . GLN A 1 84 ? -16.083 12.375 19.075 1.00 82.38 84 GLN A O 1
ATOM 656 N N . GLU A 1 85 ? -16.004 11.581 16.974 1.00 81.81 85 GLU A N 1
ATOM 657 C CA . GLU A 1 85 ? -16.745 10.352 17.271 1.00 81.81 85 GLU A CA 1
ATOM 658 C C . GLU A 1 85 ? -15.923 9.385 18.123 1.00 81.81 85 GLU A C 1
ATOM 660 O O . GLU A 1 85 ? -16.461 8.798 19.056 1.00 81.81 85 GLU A O 1
ATOM 665 N N . SER A 1 86 ? -14.611 9.268 17.899 1.00 81.19 86 SER A N 1
ATOM 666 C CA . SER A 1 86 ? -13.744 8.435 18.740 1.00 81.19 86 SER A CA 1
ATOM 667 C C . SER A 1 86 ? -13.711 8.942 20.181 1.00 81.19 86 SER A C 1
ATOM 669 O O . SER A 1 86 ? -13.829 8.148 21.114 1.00 81.19 86 SER A O 1
ATOM 671 N N . LYS A 1 87 ? -13.657 10.267 20.379 1.00 83.50 87 LYS A N 1
ATOM 672 C CA . LYS A 1 87 ? -13.817 10.894 21.697 1.00 83.50 87 LYS A CA 1
ATOM 673 C C . LYS A 1 87 ? -15.168 10.547 22.325 1.00 83.50 87 LYS A C 1
ATOM 675 O O . LYS A 1 87 ? -15.209 10.176 23.496 1.00 83.50 87 LYS A O 1
ATOM 680 N N . ARG A 1 88 ? -16.263 10.677 21.569 1.00 83.31 88 AR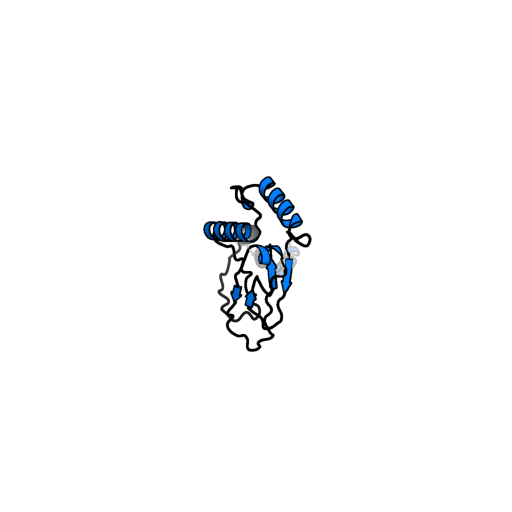G A N 1
ATOM 681 C CA . ARG A 1 88 ? -17.625 10.399 22.052 1.00 83.31 88 ARG A CA 1
ATOM 682 C C . ARG A 1 88 ? -17.786 8.939 22.475 1.00 83.31 88 ARG A C 1
ATOM 684 O O . ARG A 1 88 ? -18.251 8.685 23.582 1.00 83.31 88 ARG A O 1
ATOM 691 N N . LEU A 1 89 ? -17.365 8.005 21.623 1.00 80.75 89 LEU A N 1
ATOM 692 C CA . LEU A 1 89 ? -17.435 6.562 21.868 1.00 80.75 89 LEU A CA 1
ATOM 693 C C . LEU A 1 89 ? -16.573 6.153 23.063 1.00 80.75 89 LEU A C 1
ATOM 695 O O . LEU A 1 89 ? -17.033 5.404 23.919 1.00 80.75 89 LEU A O 1
ATOM 699 N N . PHE A 1 90 ? -15.363 6.705 23.169 1.00 82.62 90 PHE A N 1
ATOM 700 C CA . PHE A 1 90 ? -14.489 6.461 24.311 1.00 82.62 90 PHE A CA 1
ATOM 701 C C . PHE A 1 90 ? -15.130 6.926 25.622 1.00 82.62 90 PHE A C 1
ATOM 703 O O . PHE A 1 90 ? -15.204 6.155 26.573 1.00 82.62 90 PHE A O 1
ATOM 710 N N . LEU A 1 91 ? -15.641 8.160 25.680 1.00 82.31 91 LEU A N 1
ATOM 711 C CA . LEU A 1 91 ? -16.284 8.681 26.891 1.00 82.31 91 LEU A CA 1
ATOM 712 C C . LEU A 1 91 ? -17.535 7.883 27.278 1.00 82.31 91 LEU A C 1
ATOM 714 O O . LEU A 1 91 ? -17.753 7.626 28.462 1.00 82.31 91 LEU A O 1
ATOM 718 N N . ASP A 1 92 ? -18.337 7.466 26.296 1.00 83.12 92 ASP A N 1
ATOM 719 C CA . ASP A 1 92 ? -19.513 6.629 26.536 1.00 83.12 92 ASP A CA 1
ATOM 720 C C . ASP A 1 92 ? -19.123 5.246 27.086 1.00 83.12 92 ASP A C 1
ATOM 722 O O . ASP A 1 92 ? -19.685 4.793 28.083 1.00 83.12 92 ASP A O 1
ATOM 726 N N . ALA A 1 93 ? -18.099 4.605 26.518 1.00 80.62 93 ALA A N 1
ATOM 727 C CA . ALA A 1 93 ? -17.574 3.336 27.020 1.00 80.62 93 ALA A CA 1
ATOM 728 C C . ALA A 1 93 ? -17.009 3.460 28.446 1.00 80.62 93 ALA A C 1
ATOM 730 O O . ALA A 1 93 ? -17.323 2.647 29.316 1.00 80.62 93 ALA A O 1
ATOM 731 N N . MET A 1 94 ? -16.246 4.519 28.723 1.00 80.00 94 MET A N 1
ATOM 732 C CA . MET A 1 94 ? -15.688 4.787 30.053 1.00 80.00 94 MET A CA 1
ATOM 733 C C . MET A 1 94 ? -16.777 5.030 31.103 1.00 80.00 94 MET A C 1
ATOM 735 O O . MET A 1 94 ? -16.640 4.578 32.242 1.00 80.00 94 MET A O 1
ATOM 739 N N . LYS A 1 95 ? -17.877 5.691 30.717 1.00 80.56 95 LYS A N 1
ATOM 740 C CA . LYS A 1 95 ? -19.059 5.869 31.569 1.00 80.56 95 LYS A CA 1
ATOM 741 C C . LYS A 1 95 ? -19.741 4.534 31.870 1.00 80.56 95 LYS A C 1
ATOM 743 O O . LYS A 1 95 ? -20.083 4.283 33.020 1.00 80.56 95 LYS A O 1
ATOM 748 N N . ARG A 1 96 ? -19.919 3.666 30.867 1.00 79.75 96 ARG A N 1
ATOM 749 C CA . ARG A 1 96 ? -20.527 2.330 31.050 1.00 79.75 96 ARG A CA 1
ATOM 750 C C . ARG A 1 96 ? -19.715 1.442 31.987 1.00 79.75 96 ARG A C 1
ATOM 752 O O . ARG A 1 96 ? -20.287 0.688 32.763 1.00 79.75 96 ARG A O 1
ATOM 759 N N . LEU A 1 97 ? -18.394 1.546 31.911 1.00 76.50 97 LEU A N 1
ATOM 760 C CA . LEU A 1 97 ? -17.462 0.734 32.691 1.00 76.50 97 LEU A CA 1
ATOM 761 C C . LEU A 1 97 ? -17.124 1.353 34.054 1.00 76.50 97 LEU A C 1
ATOM 763 O O . LEU A 1 97 ? -16.315 0.799 34.790 1.00 76.50 97 LEU A O 1
ATOM 767 N N . ASN A 1 98 ? -17.745 2.489 34.395 1.00 74.38 98 ASN A N 1
ATOM 768 C CA . ASN A 1 98 ? -17.563 3.198 35.662 1.00 74.38 98 ASN A CA 1
ATOM 769 C C . ASN A 1 98 ? -16.094 3.549 35.982 1.00 74.38 98 ASN A C 1
ATOM 771 O O . ASN A 1 98 ? -15.706 3.669 37.141 1.00 74.38 98 ASN A O 1
ATOM 775 N N . ILE A 1 99 ? -15.270 3.735 34.945 1.00 69.44 99 ILE A N 1
ATOM 776 C CA . ILE A 1 99 ? -13.821 3.967 35.077 1.00 69.44 99 ILE A CA 1
ATOM 777 C C . ILE A 1 99 ? -13.523 5.435 35.413 1.00 69.44 99 ILE A C 1
ATOM 779 O O . ILE A 1 99 ? -12.442 5.755 35.901 1.00 69.44 99 ILE A O 1
ATOM 783 N N . MET A 1 100 ? -14.463 6.356 35.161 1.00 58.38 100 MET A N 1
ATOM 784 C CA . MET A 1 100 ? -14.210 7.792 35.305 1.00 58.38 100 MET A CA 1
ATOM 785 C C . MET A 1 100 ? -15.257 8.551 36.114 1.00 58.38 100 MET A C 1
ATOM 787 O O . MET A 1 100 ? -16.366 8.808 35.653 1.00 58.38 100 MET A O 1
ATOM 791 N N . THR A 1 101 ? -14.810 9.027 37.276 1.00 52.34 101 THR A N 1
ATOM 792 C CA . THR A 1 101 ? -15.388 10.131 38.058 1.00 52.34 101 THR A CA 1
ATOM 793 C C . THR A 1 101 ? -14.674 11.474 37.819 1.00 52.34 101 THR A C 1
ATOM 795 O O . THR A 1 101 ? -15.148 12.500 38.300 1.00 52.34 101 THR A O 1
ATOM 798 N N . GLN A 1 102 ? -13.569 11.517 37.056 1.00 56.28 102 GLN A N 1
ATOM 799 C CA . GLN A 1 102 ? -12.792 12.739 36.775 1.00 56.28 102 GLN A CA 1
ATOM 800 C C . GLN A 1 102 ? -12.425 12.888 35.289 1.00 56.28 102 GLN A C 1
ATOM 802 O O . GLN A 1 102 ? -12.266 11.901 34.572 1.00 56.28 102 GLN A O 1
ATOM 807 N N . SER A 1 103 ? -12.272 14.137 34.826 1.00 58.50 103 SER A N 1
ATOM 808 C CA . SER A 1 103 ? -11.918 14.465 33.440 1.00 58.50 103 SER A CA 1
ATOM 809 C C . SER A 1 103 ? -10.448 14.144 33.144 1.00 58.50 103 SER A C 1
ATOM 811 O O . SER A 1 103 ? -9.577 15.004 33.294 1.00 58.50 103 SER A O 1
ATOM 813 N N . MET A 1 104 ? -10.137 12.923 32.712 1.00 63.31 104 MET A N 1
ATOM 814 C CA . MET A 1 104 ? -8.815 12.680 32.129 1.00 63.31 104 MET A CA 1
ATOM 815 C C . MET A 1 104 ? -8.722 13.228 30.697 1.00 63.31 104 MET A C 1
ATOM 817 O O . MET A 1 104 ? -9.718 13.254 29.964 1.00 63.31 104 MET A O 1
ATOM 821 N N . PRO A 1 105 ? -7.507 13.601 30.258 1.00 72.38 105 PRO A N 1
ATOM 822 C CA . PRO A 1 105 ? -7.200 13.771 28.842 1.00 72.38 105 PRO A CA 1
ATOM 823 C C . PRO A 1 105 ? -7.395 12.454 28.067 1.00 72.38 105 PRO A C 1
ATOM 825 O O . PRO A 1 105 ? -7.321 11.364 28.631 1.00 72.38 105 PRO A O 1
ATOM 828 N N . LEU A 1 106 ? -7.646 12.543 26.756 1.00 80.94 106 LEU A N 1
ATOM 829 C CA . LEU A 1 106 ? -7.830 11.350 25.918 1.00 80.94 106 LEU A CA 1
ATOM 830 C C . LEU A 1 106 ? -6.527 10.539 25.836 1.00 80.94 106 LEU A C 1
ATOM 832 O O . LEU A 1 106 ? -5.450 11.131 25.711 1.00 80.94 106 LEU A O 1
ATOM 836 N N . PRO A 1 107 ? -6.608 9.198 25.844 1.00 75.94 107 PRO A N 1
ATOM 837 C CA . PRO A 1 107 ? -5.433 8.339 25.972 1.00 75.94 107 PRO A CA 1
ATOM 838 C C . PRO A 1 107 ? -4.485 8.421 24.774 1.00 75.94 107 PRO A C 1
ATOM 840 O O . PRO A 1 107 ? -3.298 8.165 24.914 1.00 75.94 107 PRO A O 1
ATOM 843 N N . TRP A 1 108 ? -4.964 8.837 23.602 1.00 81.50 108 TRP A N 1
ATOM 844 C CA . TRP A 1 108 ? -4.129 9.012 22.410 1.00 81.50 108 TRP A CA 1
ATOM 845 C C . TRP A 1 108 ? -3.381 10.356 22.348 1.00 81.50 108 TRP A C 1
ATOM 847 O O . TRP A 1 108 ? -2.679 10.599 21.370 1.00 81.50 108 TRP A O 1
ATOM 857 N N . PHE A 1 109 ? -3.497 11.234 23.356 1.00 79.44 109 PHE A N 1
ATOM 858 C CA . PHE A 1 109 ? -2.721 12.485 23.405 1.00 79.44 109 PHE A CA 1
ATOM 859 C C . PHE A 1 109 ? -1.341 12.336 24.049 1.00 79.44 109 PHE A C 1
ATOM 861 O O . PHE A 1 109 ? -0.443 13.116 23.734 1.00 79.44 109 PHE A O 1
ATOM 868 N N . SER A 1 110 ? -1.142 11.367 24.946 1.00 84.88 110 SER A N 1
ATOM 869 C CA . SER A 1 110 ? 0.168 11.129 25.552 1.00 84.88 110 SER A CA 1
ATOM 870 C C . SER A 1 110 ? 0.373 9.667 25.932 1.00 84.88 110 SER A C 1
ATOM 872 O O . SER A 1 110 ? -0.548 8.964 26.346 1.00 84.88 110 SER A O 1
ATOM 874 N N . LYS A 1 111 ? 1.625 9.212 25.832 1.00 86.12 111 LYS A N 1
ATOM 875 C CA . LYS A 1 111 ? 2.005 7.840 26.184 1.00 86.12 111 LYS A CA 1
ATOM 876 C C . LYS A 1 111 ? 1.713 7.517 27.654 1.00 86.12 111 LYS A C 1
ATOM 878 O O . LYS A 1 111 ? 1.222 6.437 27.950 1.00 86.12 111 LYS A O 1
ATOM 883 N N . SER A 1 112 ? 1.963 8.462 28.561 1.00 85.38 112 SER A N 1
ATOM 884 C CA . SER A 1 112 ? 1.714 8.272 29.994 1.00 85.38 112 SER A CA 1
ATOM 885 C C . SER A 1 112 ? 0.234 8.048 30.306 1.00 85.38 112 SER A C 1
ATOM 887 O O . SER A 1 112 ? -0.091 7.175 31.104 1.00 85.38 112 SER A O 1
ATOM 889 N N . VAL A 1 113 ? -0.665 8.788 29.651 1.00 84.38 113 VAL A N 1
ATOM 890 C CA . VAL A 1 113 ? -2.117 8.633 29.829 1.00 84.38 113 VAL A CA 1
ATOM 891 C C . VAL A 1 113 ? -2.596 7.326 29.194 1.00 84.38 113 VAL A C 1
ATOM 893 O O . VAL A 1 113 ? -3.436 6.640 29.772 1.00 84.38 113 VAL A O 1
ATOM 896 N N . LEU A 1 114 ? -2.031 6.931 28.046 1.00 84.38 114 LEU A N 1
ATOM 897 C CA . LEU A 1 114 ? -2.314 5.631 27.435 1.00 84.38 114 LEU A CA 1
ATOM 898 C C . LEU A 1 114 ? -1.936 4.469 28.361 1.00 84.38 114 LEU A C 1
ATOM 900 O O . LEU A 1 114 ? -2.717 3.533 28.518 1.00 84.38 114 LEU A O 1
ATOM 904 N N . ASP A 1 115 ? -0.758 4.526 28.980 1.00 86.12 115 ASP A N 1
ATOM 905 C CA . ASP A 1 115 ? -0.274 3.474 29.875 1.00 86.12 115 ASP A CA 1
ATOM 906 C C . ASP A 1 115 ? -1.097 3.415 31.176 1.00 86.12 115 ASP A C 1
ATOM 908 O O . ASP A 1 115 ? -1.427 2.324 31.643 1.00 86.12 115 ASP A O 1
ATOM 912 N N . GLN A 1 116 ? -1.525 4.567 31.709 1.00 83.25 116 GLN A N 1
ATOM 913 C CA . GLN A 1 116 ? -2.478 4.633 32.826 1.00 83.25 116 GLN A CA 1
ATOM 914 C C . GLN A 1 116 ? -3.824 4.001 32.461 1.00 83.25 116 GLN A C 1
ATOM 916 O O . GLN A 1 116 ? -4.338 3.167 33.205 1.00 83.25 116 GLN A O 1
ATOM 921 N N . PHE A 1 117 ? -4.375 4.345 31.294 1.00 83.81 117 PHE A N 1
ATOM 922 C CA . PHE A 1 117 ? -5.614 3.747 30.807 1.00 83.81 117 PHE A CA 1
ATOM 923 C C . PHE A 1 117 ? -5.485 2.227 30.650 1.00 83.81 117 PHE A C 1
ATOM 925 O O . PHE A 1 117 ? -6.365 1.496 31.096 1.00 83.81 117 PHE A O 1
ATOM 932 N N . ARG A 1 118 ? -4.382 1.732 30.074 1.00 85.69 118 ARG A N 1
ATOM 933 C CA . ARG A 1 118 ? -4.125 0.288 29.940 1.00 85.69 118 ARG A CA 1
ATOM 934 C C . ARG A 1 118 ? -4.085 -0.410 31.295 1.00 85.69 118 ARG A C 1
ATOM 936 O O . ARG A 1 118 ? -4.660 -1.486 31.429 1.00 85.69 118 ARG A O 1
ATOM 943 N N . ALA A 1 119 ? -3.437 0.199 32.287 1.00 85.12 119 ALA A N 1
ATOM 944 C CA . ALA A 1 119 ? -3.370 -0.344 33.638 1.00 85.12 119 ALA A CA 1
ATOM 945 C C . ALA A 1 119 ? -4.758 -0.429 34.293 1.00 85.12 119 ALA A C 1
ATOM 947 O O . ALA A 1 119 ? -5.093 -1.466 34.859 1.00 85.12 119 ALA A O 1
ATOM 948 N N . GLU A 1 120 ? -5.585 0.615 34.183 1.00 82.81 120 GLU A N 1
ATOM 949 C CA . GLU A 1 120 ? -6.959 0.593 34.707 1.00 82.81 120 GLU A CA 1
ATOM 950 C C . GLU A 1 120 ? -7.852 -0.399 33.953 1.00 82.81 120 GLU A C 1
ATOM 952 O O . GLU A 1 120 ? -8.599 -1.158 34.567 1.00 82.81 120 GLU A O 1
ATOM 957 N N . ALA A 1 121 ? -7.734 -0.462 32.626 1.00 81.50 121 ALA A N 1
ATOM 958 C CA . ALA A 1 121 ? -8.495 -1.405 31.816 1.00 81.50 121 ALA A CA 1
ATOM 959 C C . ALA A 1 121 ? -8.152 -2.863 32.181 1.00 81.50 121 ALA A C 1
ATOM 961 O O . ALA A 1 121 ? -9.059 -3.675 32.346 1.00 81.50 121 ALA A O 1
ATOM 962 N N . LEU A 1 122 ? -6.871 -3.179 32.417 1.00 85.44 122 LEU A N 1
ATOM 963 C CA . LEU A 1 122 ? -6.429 -4.504 32.873 1.00 85.44 122 LEU A CA 1
ATOM 964 C C . LEU A 1 122 ? -6.954 -4.887 34.262 1.00 85.44 122 LEU A C 1
ATOM 966 O O . LEU A 1 122 ? -7.158 -6.071 34.520 1.00 85.44 122 LEU A O 1
ATOM 970 N N . LYS A 1 123 ? -7.192 -3.920 35.161 1.00 85.25 123 LYS A N 1
ATOM 971 C CA . LYS A 1 123 ? -7.810 -4.212 36.470 1.00 85.25 123 LYS A CA 1
ATOM 972 C C . LYS A 1 123 ? -9.251 -4.692 36.327 1.00 85.25 123 LYS A C 1
ATOM 974 O O . LYS A 1 123 ? -9.704 -5.504 37.125 1.00 85.25 123 LYS A O 1
ATOM 979 N N . I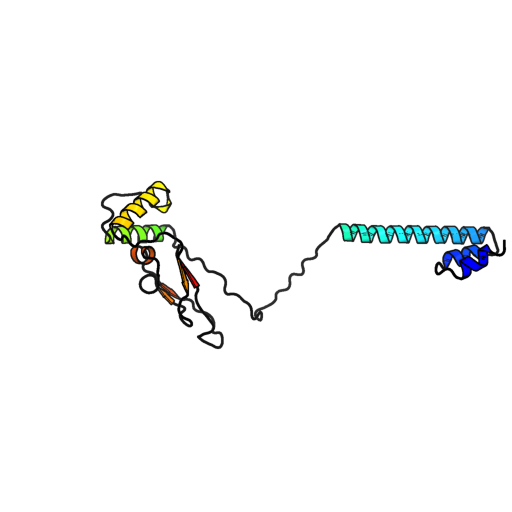LE A 1 124 ? -9.966 -4.169 35.336 1.00 80.00 124 ILE A N 1
ATOM 980 C CA . ILE A 1 124 ? -11.373 -4.496 35.086 1.00 80.00 124 ILE A CA 1
ATOM 981 C C . ILE A 1 124 ? -11.472 -5.785 34.283 1.00 80.00 124 ILE A C 1
ATOM 983 O O . ILE A 1 124 ? -12.295 -6.647 34.583 1.00 80.00 124 ILE A O 1
ATOM 987 N N . GLN A 1 125 ? -10.622 -5.912 33.268 1.00 80.31 125 GLN A N 1
ATOM 988 C CA . GLN A 1 125 ? -10.619 -7.039 32.361 1.00 80.31 125 GLN A CA 1
ATOM 989 C C . GLN A 1 125 ? -9.173 -7.546 32.154 1.00 80.31 125 GLN A C 1
ATOM 991 O O . GLN A 1 125 ? -8.429 -7.022 31.322 1.00 80.31 125 GLN A O 1
ATOM 996 N N . PRO A 1 126 ? -8.740 -8.568 32.915 1.00 80.06 126 PRO A N 1
ATOM 997 C CA . PRO A 1 126 ? -7.339 -8.998 32.950 1.00 80.06 126 PRO A CA 1
ATOM 998 C C . PRO A 1 126 ? -6.867 -9.718 31.676 1.00 80.06 126 PRO A C 1
ATOM 1000 O O . PRO A 1 126 ? -5.666 -9.874 31.473 1.00 80.06 126 PRO A O 1
ATOM 1003 N N . ASP A 1 127 ? -7.781 -10.149 30.803 1.00 80.12 127 ASP A N 1
ATOM 1004 C CA . ASP A 1 127 ? -7.492 -10.801 29.519 1.00 80.12 127 ASP A CA 1
ATOM 1005 C C . ASP A 1 127 ? -7.338 -9.813 28.342 1.00 80.12 127 ASP A C 1
ATOM 1007 O O . ASP A 1 127 ? -7.148 -10.233 27.195 1.00 80.12 127 ASP A O 1
ATOM 1011 N N . LEU A 1 128 ? -7.377 -8.499 28.608 1.00 78.94 128 LEU A N 1
ATOM 1012 C CA . LEU A 1 128 ? -7.170 -7.454 27.605 1.00 78.94 128 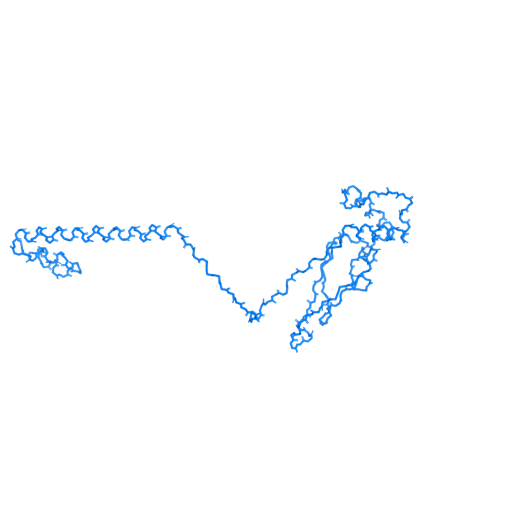LEU A CA 1
ATOM 1013 C C . LEU A 1 128 ? -5.786 -7.555 26.952 1.00 78.94 128 LEU A C 1
ATOM 1015 O O . LEU A 1 128 ? -4.740 -7.480 27.598 1.00 78.94 128 LEU A O 1
ATOM 1019 N N . LYS A 1 129 ? -5.788 -7.641 25.621 1.00 79.88 129 LYS A N 1
ATOM 1020 C CA . LYS A 1 129 ? -4.591 -7.543 24.783 1.00 79.88 129 LYS A CA 1
ATOM 1021 C C . LYS A 1 129 ? -4.638 -6.235 24.001 1.00 79.88 129 LYS A C 1
ATOM 1023 O O . LYS A 1 129 ? -5.627 -5.950 23.339 1.00 79.88 129 LYS A O 1
ATOM 1028 N N . PHE A 1 130 ? -3.547 -5.474 24.054 1.00 78.94 130 PHE A N 1
ATOM 1029 C CA . PHE A 1 130 ? -3.383 -4.196 23.339 1.00 78.94 130 PHE A CA 1
ATOM 1030 C C . PHE A 1 130 ? -2.487 -4.316 22.097 1.00 78.94 130 PHE A C 1
ATOM 1032 O O . PHE A 1 130 ? -2.016 -3.311 21.572 1.00 78.94 130 PHE A O 1
ATOM 1039 N N . GLY A 1 131 ? -2.163 -5.547 21.696 1.00 79.44 131 GLY A N 1
ATOM 1040 C CA . GLY A 1 131 ? -1.369 -5.828 20.506 1.00 79.44 131 GLY A CA 1
ATOM 1041 C C . GLY A 1 131 ? -2.240 -5.951 19.261 1.00 79.44 131 GLY A C 1
ATOM 1042 O O . GLY A 1 131 ? -3.452 -6.130 19.355 1.00 79.44 131 GLY A O 1
ATOM 1043 N N . VAL A 1 132 ? -1.588 -5.919 18.101 1.00 81.88 132 VAL A N 1
ATOM 1044 C CA . VAL A 1 132 ? -2.240 -6.147 16.811 1.00 81.88 132 VAL A CA 1
ATOM 1045 C C . VAL A 1 132 ? -2.751 -7.585 16.743 1.00 81.88 132 VAL A C 1
ATOM 1047 O O . VAL A 1 132 ? -1.975 -8.528 16.912 1.00 81.88 132 VAL A O 1
ATOM 1050 N N . ILE A 1 133 ? -4.041 -7.757 16.468 1.00 84.19 133 ILE A N 1
ATOM 1051 C CA . ILE A 1 133 ? -4.658 -9.069 16.268 1.00 84.19 133 ILE A CA 1
ATOM 1052 C C . ILE A 1 133 ? -5.064 -9.181 14.805 1.00 84.19 133 ILE A C 1
ATOM 1054 O O . ILE A 1 133 ? -5.858 -8.391 14.306 1.00 84.19 133 ILE A O 1
ATOM 1058 N N . VAL A 1 134 ? -4.521 -10.184 14.116 1.00 86.56 134 VAL A N 1
ATOM 1059 C CA . VAL A 1 134 ? -4.893 -10.501 12.736 1.00 86.56 134 VAL A CA 1
ATOM 1060 C C . VAL A 1 134 ? -5.661 -11.806 12.732 1.00 86.56 134 VAL A C 1
ATOM 1062 O O . VAL A 1 134 ? -5.171 -12.827 13.217 1.00 86.56 134 VAL A O 1
ATOM 1065 N N . HIS A 1 135 ? -6.856 -11.790 12.157 1.00 86.31 135 HIS A N 1
ATOM 1066 C CA . HIS A 1 135 ? -7.652 -12.994 11.969 1.00 86.31 135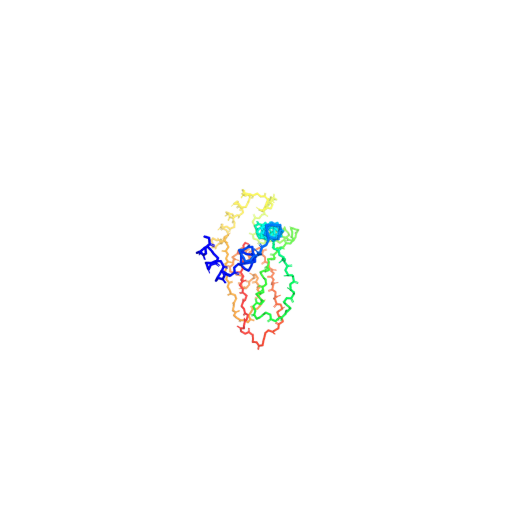 HIS A CA 1
ATOM 1067 C C . HIS A 1 135 ? -8.394 -12.967 10.641 1.00 86.31 135 HIS A C 1
ATOM 1069 O O . HIS A 1 135 ? -8.396 -11.976 9.912 1.00 86.31 135 HIS A O 1
ATOM 1075 N N . ARG A 1 136 ? -8.959 -14.115 10.278 1.00 86.50 136 ARG A N 1
ATOM 1076 C CA . ARG A 1 136 ? -9.686 -14.278 9.024 1.00 86.50 136 ARG A CA 1
ATOM 1077 C C . ARG A 1 136 ? -11.092 -14.741 9.327 1.00 86.50 136 ARG A C 1
ATOM 1079 O O . ARG A 1 136 ? -11.251 -15.770 9.986 1.00 86.50 136 ARG A O 1
ATOM 1086 N N . LEU A 1 137 ? -12.069 -14.052 8.753 1.00 85.31 137 LEU A N 1
ATOM 1087 C CA . LEU A 1 137 ? -13.450 -14.500 8.794 1.00 85.31 137 LEU A CA 1
ATOM 1088 C C . LEU A 1 137 ? -13.617 -15.823 8.019 1.00 85.31 137 LEU A C 1
ATOM 1090 O O . LEU A 1 137 ? -12.746 -16.202 7.210 1.00 85.31 137 LEU A O 1
ATOM 1094 N N . PRO A 1 138 ? -14.701 -16.566 8.290 1.00 85.50 138 PRO A N 1
ATOM 1095 C CA . PRO A 1 138 ? -15.157 -17.655 7.440 1.00 85.50 138 PRO A CA 1
ATOM 1096 C C . PRO A 1 138 ? -15.246 -17.236 5.967 1.00 85.50 138 PRO A C 1
ATOM 1098 O O . PRO A 1 138 ? -15.453 -16.068 5.633 1.00 85.50 138 PRO A O 1
ATOM 1101 N N . LYS A 1 139 ? -15.062 -18.202 5.062 1.00 83.56 139 LYS A N 1
ATOM 1102 C CA . LYS A 1 139 ? -15.309 -17.970 3.632 1.00 83.56 139 LYS A CA 1
ATOM 1103 C C . LYS A 1 139 ? -16.779 -17.594 3.448 1.00 83.56 139 LYS A C 1
ATOM 1105 O O . LYS A 1 139 ? -17.624 -18.149 4.144 1.00 83.56 139 LYS A O 1
ATOM 1110 N N . GLY A 1 140 ? -17.079 -16.660 2.553 1.00 77.12 140 GLY A N 1
ATOM 1111 C CA . GLY A 1 140 ? -18.464 -16.235 2.341 1.00 77.12 140 GLY A CA 1
ATOM 1112 C C . GLY A 1 140 ? -18.970 -15.157 3.312 1.00 77.12 140 GLY A C 1
ATOM 1113 O O . GLY A 1 140 ? -19.961 -14.498 2.999 1.00 77.12 140 GLY A O 1
ATOM 1114 N N . GLU A 1 141 ? -18.281 -14.901 4.431 1.00 81.00 141 GLU A N 1
ATOM 1115 C CA . GLU A 1 141 ? -18.680 -13.884 5.411 1.00 81.00 141 GLU A CA 1
ATOM 1116 C C . GLU A 1 141 ? -17.936 -12.558 5.171 1.00 81.00 141 GLU A C 1
ATOM 1118 O O . GLU A 1 141 ? -16.712 -12.465 5.296 1.00 81.00 141 GLU A O 1
ATOM 1123 N N . LEU A 1 142 ? -18.696 -11.523 4.801 1.00 81.44 142 LEU A N 1
ATOM 1124 C CA . LEU A 1 142 ? -18.206 -10.162 4.526 1.00 81.44 142 LEU A CA 1
ATOM 1125 C C . LEU A 1 142 ? -18.659 -9.138 5.573 1.00 81.44 142 LEU A C 1
ATOM 1127 O O . LEU A 1 142 ? -18.437 -7.939 5.407 1.00 81.44 142 LEU A O 1
ATOM 1131 N N . LEU A 1 143 ? -19.288 -9.611 6.648 1.00 85.81 143 LEU A N 1
ATOM 1132 C CA . LEU A 1 143 ? -19.721 -8.798 7.771 1.00 85.81 143 LEU A CA 1
ATOM 1133 C C . LEU A 1 143 ? -18.746 -8.987 8.931 1.00 85.81 143 LEU A C 1
ATOM 1135 O O . LEU A 1 143 ? -18.627 -10.076 9.485 1.00 85.81 143 LEU A O 1
ATOM 1139 N N . TRP A 1 144 ? -18.084 -7.910 9.337 1.00 85.88 144 TRP A N 1
ATOM 1140 C CA . TRP A 1 144 ? -17.317 -7.866 10.574 1.00 85.88 144 TRP A CA 1
ATOM 1141 C C . TRP A 1 144 ? -18.037 -6.985 11.593 1.00 85.88 144 TRP A C 1
ATOM 1143 O O . TRP A 1 144 ? -18.266 -5.799 11.370 1.00 85.88 144 TRP A O 1
ATOM 1153 N N . ASN A 1 145 ? -18.406 -7.566 12.728 1.00 85.06 145 ASN A N 1
ATOM 1154 C CA . ASN A 1 145 ? -19.095 -6.901 13.825 1.00 85.06 145 ASN A CA 1
ATOM 1155 C C . ASN A 1 145 ? -18.220 -6.894 15.086 1.00 85.06 145 ASN A C 1
ATOM 1157 O O . ASN A 1 145 ? -17.831 -7.956 15.584 1.00 85.06 145 ASN A O 1
ATOM 1161 N N . THR A 1 146 ? -17.976 -5.713 15.662 1.00 81.12 146 THR A N 1
ATOM 1162 C CA . THR A 1 146 ? -17.131 -5.586 16.858 1.00 81.12 146 THR A CA 1
ATOM 1163 C C . THR A 1 146 ? -17.676 -6.327 18.079 1.00 81.12 146 THR A C 1
ATOM 1165 O O . THR A 1 146 ? -16.901 -6.777 18.913 1.00 81.12 146 THR A O 1
ATOM 1168 N N . SER A 1 147 ? -18.993 -6.519 18.184 1.00 77.62 147 SER A N 1
ATOM 1169 C CA . SER A 1 147 ? -19.617 -7.198 19.329 1.00 77.62 147 SER A CA 1
ATOM 1170 C C . SER A 1 147 ? -19.565 -8.729 19.249 1.00 77.62 147 SER A C 1
ATOM 1172 O O . SER A 1 147 ? -19.491 -9.394 20.281 1.00 77.62 147 SER A O 1
ATOM 1174 N N . LYS A 1 148 ? -19.601 -9.298 18.036 1.00 80.12 148 LYS A N 1
ATOM 1175 C CA . LYS A 1 148 ? -19.730 -10.751 17.816 1.00 80.12 148 LYS A CA 1
ATOM 1176 C C . LYS A 1 148 ? -18.468 -11.391 17.245 1.00 80.12 148 LYS A C 1
ATOM 1178 O O . LYS A 1 148 ? -18.063 -12.448 17.715 1.00 80.12 148 LYS A O 1
ATOM 1183 N N . THR A 1 149 ? -17.858 -10.765 16.240 1.00 82.06 149 THR A N 1
ATOM 1184 C CA . THR A 1 149 ? -16.770 -11.362 15.449 1.00 82.06 149 THR A CA 1
ATOM 1185 C C . THR A 1 149 ? -15.400 -10.770 15.759 1.00 82.06 149 THR A C 1
ATOM 1187 O O . THR A 1 149 ? -14.400 -11.381 15.396 1.00 82.06 149 THR A O 1
ATOM 1190 N N . ALA A 1 150 ? -15.314 -9.602 16.411 1.00 81.94 150 ALA A N 1
ATOM 1191 C CA . ALA A 1 150 ? -14.013 -9.079 16.821 1.00 81.94 150 ALA A CA 1
ATOM 1192 C C . ALA A 1 150 ? -13.382 -9.959 17.898 1.00 81.94 150 ALA A C 1
ATOM 1194 O O . ALA A 1 150 ? -14.052 -10.386 18.849 1.00 81.94 150 ALA A O 1
ATOM 1195 N N . LEU A 1 151 ? -12.089 -10.221 17.737 1.00 82.00 151 LEU A N 1
ATOM 1196 C CA . LEU A 1 151 ? -11.306 -11.006 18.690 1.00 82.00 151 LEU A CA 1
ATOM 1197 C C . LEU A 1 151 ? -10.690 -10.126 19.770 1.00 82.00 151 LEU A C 1
ATOM 1199 O O . LEU A 1 151 ? -10.424 -10.601 20.871 1.00 82.00 151 LEU A O 1
ATOM 1203 N N . SER A 1 152 ? -10.470 -8.854 19.463 1.00 81.25 152 SER A N 1
ATOM 1204 C CA . SER A 1 152 ? -9.874 -7.891 20.360 1.00 81.25 152 SER A CA 1
ATOM 1205 C C . SER A 1 152 ? -10.862 -7.474 21.452 1.00 81.25 152 SER A C 1
ATOM 1207 O O . SER A 1 152 ? -11.901 -6.864 21.159 1.00 81.25 152 SER A O 1
ATOM 1209 N N . PRO A 1 153 ? -10.546 -7.756 22.731 1.00 76.31 153 PRO A N 1
ATOM 1210 C CA . PRO A 1 153 ? -11.410 -7.391 23.848 1.00 76.31 153 PRO A CA 1
ATOM 1211 C C . PRO A 1 153 ? -11.631 -5.878 23.945 1.00 76.31 153 PRO A C 1
ATOM 1213 O O . PRO A 1 153 ? -12.707 -5.440 24.342 1.00 76.31 153 PRO A O 1
ATOM 1216 N N . ILE A 1 154 ? -10.657 -5.067 23.509 1.00 77.94 154 ILE A N 1
ATOM 1217 C CA . ILE A 1 154 ? -10.776 -3.608 23.571 1.00 77.94 154 ILE A CA 1
ATOM 1218 C C . ILE A 1 154 ? -11.807 -3.062 22.579 1.00 77.94 154 ILE A C 1
ATOM 1220 O O . ILE A 1 154 ? -12.518 -2.114 22.903 1.00 77.94 154 ILE A O 1
ATOM 1224 N N . TYR A 1 155 ? -11.959 -3.685 21.406 1.00 77.19 155 TYR A N 1
ATOM 1225 C CA . TYR A 1 155 ? -13.003 -3.293 20.458 1.00 77.19 155 TYR A CA 1
ATOM 1226 C C . TYR A 1 155 ? -14.385 -3.617 21.017 1.00 77.19 155 TYR A C 1
ATOM 1228 O O . TYR A 1 155 ? -15.266 -2.772 20.941 1.00 77.19 155 TYR A O 1
ATOM 1236 N N . ARG A 1 156 ? -14.563 -4.770 21.675 1.00 74.12 156 ARG A N 1
ATOM 1237 C CA . ARG A 1 156 ? -15.817 -5.092 22.384 1.00 74.12 156 ARG A CA 1
ATOM 1238 C C . ARG A 1 156 ? -16.112 -4.108 23.518 1.00 74.12 156 ARG A C 1
ATOM 1240 O O . ARG A 1 156 ? -17.267 -3.755 23.736 1.00 74.12 156 ARG A O 1
ATOM 1247 N N . MET A 1 157 ? -15.070 -3.674 24.225 1.00 73.75 157 MET A N 1
ATOM 1248 C CA . MET A 1 157 ? -15.160 -2.749 25.354 1.00 73.75 157 MET A CA 1
ATOM 1249 C C . MET A 1 157 ? -15.511 -1.319 24.914 1.00 73.75 157 MET A C 1
ATOM 1251 O O . MET A 1 157 ? -16.318 -0.660 25.565 1.00 73.75 157 MET A O 1
ATOM 1255 N N . LEU A 1 158 ? -14.913 -0.830 23.822 1.00 74.88 158 LEU A N 1
ATOM 1256 C CA . LEU A 1 158 ? -14.968 0.586 23.436 1.00 74.88 158 LEU A CA 1
ATOM 1257 C C . LEU A 1 158 ? -15.891 0.890 22.251 1.00 74.88 158 LEU A C 1
ATOM 1259 O O . LEU A 1 158 ? -16.305 2.037 22.080 1.00 74.88 158 LEU A O 1
ATOM 1263 N N . LEU A 1 159 ? -16.170 -0.089 21.390 1.00 72.81 159 LEU A N 1
ATOM 1264 C CA . LEU A 1 159 ? -16.693 0.158 20.049 1.00 72.81 159 LEU A CA 1
ATOM 1265 C C . LEU A 1 159 ? -17.841 -0.805 19.724 1.00 72.81 159 LEU A C 1
ATOM 1267 O O . LEU A 1 159 ? -17.693 -2.022 19.741 1.00 72.81 159 LEU A O 1
ATOM 1271 N N . ASN A 1 160 ? -19.002 -0.256 19.368 1.00 74.06 160 ASN A N 1
ATOM 1272 C CA . ASN A 1 160 ? -20.143 -1.036 18.889 1.00 74.06 160 ASN A CA 1
ATOM 1273 C C . ASN A 1 160 ? -20.493 -0.609 17.463 1.00 74.06 160 ASN A C 1
ATOM 1275 O O . ASN A 1 160 ? -21.377 0.223 17.262 1.00 74.06 160 ASN A O 1
ATOM 1279 N N . PHE A 1 161 ? -19.757 -1.129 16.484 1.00 75.94 161 PHE A N 1
ATOM 1280 C CA . PHE A 1 161 ? -20.044 -0.893 15.075 1.00 75.94 161 PHE A CA 1
ATOM 1281 C C . PHE A 1 161 ? -19.853 -2.170 14.258 1.00 75.94 161 PHE A C 1
ATOM 1283 O O . PHE A 1 161 ? -19.216 -3.135 14.685 1.00 75.94 161 PHE A O 1
ATOM 1290 N N . SER A 1 162 ? -20.429 -2.177 13.063 1.00 81.19 162 SER A N 1
ATOM 1291 C CA . SER A 1 162 ? -20.268 -3.256 12.098 1.00 81.19 162 SER A CA 1
ATOM 1292 C C . SER A 1 162 ? -19.836 -2.688 10.758 1.00 81.19 162 SER A C 1
ATOM 1294 O O . SER A 1 162 ? -20.274 -1.609 10.364 1.00 81.19 162 SER A O 1
ATOM 1296 N N . VAL A 1 163 ? -18.981 -3.430 10.067 1.00 79.81 163 VAL A N 1
ATOM 1297 C CA . VAL A 1 163 ? -18.518 -3.141 8.714 1.00 79.81 163 VAL A CA 1
ATOM 1298 C C . VAL A 1 163 ? -18.984 -4.280 7.825 1.00 79.81 163 VAL A C 1
ATOM 1300 O O . VAL A 1 163 ? -18.662 -5.438 8.083 1.00 79.81 163 VAL A O 1
ATOM 1303 N N . GLU A 1 164 ? -19.743 -3.948 6.790 1.00 82.69 164 GLU A N 1
ATOM 1304 C CA . GLU A 1 164 ? -20.211 -4.894 5.783 1.00 82.69 164 GLU A CA 1
ATOM 1305 C C . GLU A 1 164 ? -19.599 -4.527 4.434 1.00 82.69 164 GLU A C 1
ATOM 1307 O O . GLU A 1 164 ? -19.710 -3.386 3.983 1.00 82.69 164 GLU A O 1
ATOM 1312 N N . PHE A 1 165 ? -18.943 -5.491 3.792 1.00 77.44 165 PHE A N 1
ATOM 1313 C CA . PHE A 1 165 ? -18.392 -5.307 2.456 1.00 77.44 165 PHE A CA 1
ATOM 1314 C C . PHE A 1 165 ? -19.359 -5.853 1.411 1.00 77.44 165 PHE A C 1
ATOM 1316 O O . PHE A 1 165 ? -19.638 -7.049 1.370 1.00 77.44 165 PHE A O 1
ATOM 1323 N N . GLN A 1 166 ? -19.824 -4.982 0.520 1.00 75.38 166 GLN A N 1
ATOM 1324 C CA . GLN A 1 166 ? -20.570 -5.388 -0.667 1.00 75.38 166 GLN A CA 1
ATOM 1325 C C . GLN A 1 166 ? -19.591 -5.531 -1.832 1.00 75.38 166 GLN A C 1
ATOM 1327 O O . GLN A 1 166 ? -19.172 -4.544 -2.435 1.00 75.38 166 GLN A O 1
ATOM 1332 N N . ILE A 1 167 ? -19.178 -6.766 -2.111 1.00 72.31 167 ILE A N 1
ATOM 1333 C CA . ILE A 1 167 ? -18.287 -7.082 -3.232 1.00 72.31 167 ILE A CA 1
ATOM 1334 C C . ILE A 1 167 ? -19.152 -7.520 -4.414 1.00 72.31 167 ILE A C 1
ATOM 1336 O O . ILE A 1 167 ? -20.070 -8.324 -4.255 1.00 72.31 167 ILE A O 1
ATOM 1340 N N . GLN A 1 168 ? -18.866 -6.992 -5.606 1.00 64.62 168 GLN A N 1
ATOM 1341 C CA . GLN A 1 168 ? -19.522 -7.455 -6.825 1.00 64.62 168 GLN A CA 1
ATOM 1342 C C . GLN A 1 168 ? -19.172 -8.939 -7.038 1.00 64.62 168 GLN A C 1
ATOM 1344 O O . GLN A 1 168 ? -17.992 -9.290 -6.976 1.00 64.62 168 GLN A O 1
ATOM 1349 N N . PRO A 1 169 ? -20.162 -9.826 -7.228 1.00 54.66 169 PRO A N 1
ATOM 1350 C CA . PRO A 1 169 ? -19.948 -11.256 -7.085 1.00 54.66 169 PRO A CA 1
ATOM 1351 C C . PRO A 1 169 ? -18.978 -11.781 -8.145 1.00 54.66 169 PRO A C 1
ATOM 1353 O O . PRO A 1 169 ? -19.216 -11.672 -9.348 1.00 54.66 169 PRO A O 1
ATOM 1356 N N . SER A 1 170 ? -17.907 -12.423 -7.691 1.00 55.53 170 SER A N 1
ATOM 1357 C CA . SER A 1 170 ? -17.343 -13.561 -8.409 1.00 55.53 170 SER A CA 1
ATOM 1358 C C . SER A 1 170 ? -18.391 -14.679 -8.422 1.00 55.53 170 SER A C 1
ATOM 1360 O O . SER A 1 170 ? -19.215 -14.786 -7.517 1.00 55.53 170 SER A O 1
ATOM 1362 N N . TYR A 1 171 ? -18.365 -15.538 -9.438 1.00 56.09 171 TYR A N 1
ATOM 1363 C CA . TYR A 1 171 ? -19.344 -16.616 -9.651 1.00 56.09 171 TYR A CA 1
ATOM 1364 C C . TYR A 1 171 ? -19.504 -17.626 -8.481 1.00 56.09 171 TYR A C 1
ATOM 1366 O O . TYR A 1 171 ? -20.325 -18.533 -8.580 1.00 56.09 171 TYR A O 1
ATOM 1374 N N . LEU A 1 172 ? -18.741 -17.505 -7.384 1.00 63.75 172 LEU A N 1
ATOM 1375 C CA . LEU A 1 172 ? -18.716 -18.432 -6.249 1.00 63.75 172 LEU A CA 1
ATOM 1376 C C . LEU A 1 172 ? -18.638 -17.667 -4.915 1.00 63.75 172 LEU A C 1
ATOM 1378 O O . LEU A 1 172 ? -17.698 -16.908 -4.694 1.00 63.75 172 LEU A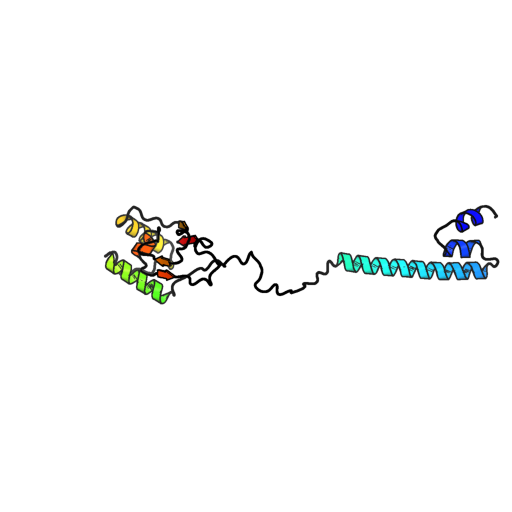 O 1
ATOM 1382 N N . SER A 1 173 ? -19.568 -17.927 -3.991 1.00 61.31 173 SER A N 1
ATOM 1383 C CA . SER A 1 173 ? -19.584 -17.348 -2.632 1.00 61.31 173 SER A CA 1
ATOM 1384 C C . SER A 1 173 ? -18.345 -17.699 -1.795 1.00 61.31 173 SER A C 1
ATOM 1386 O O . SER A 1 173 ? -17.959 -16.966 -0.891 1.00 61.31 173 SER A O 1
ATOM 1388 N N . ASP A 1 174 ? -17.681 -18.810 -2.113 1.00 67.06 174 ASP A N 1
ATOM 1389 C CA . ASP A 1 174 ? -16.524 -19.310 -1.363 1.00 67.06 174 ASP A CA 1
ATOM 1390 C C . ASP A 1 174 ? -15.186 -18.727 -1.834 1.00 67.06 174 ASP A C 1
ATOM 1392 O O . ASP A 1 174 ? -14.130 -19.057 -1.280 1.00 67.06 174 ASP A O 1
ATOM 1396 N N . SER A 1 175 ? -15.194 -17.889 -2.875 1.00 69.75 175 SER A N 1
ATOM 1397 C CA . SER A 1 175 ? -13.957 -17.359 -3.453 1.00 69.75 175 SER A CA 1
ATOM 1398 C C . SER A 1 175 ? -13.372 -16.189 -2.665 1.00 69.75 175 SER A C 1
ATOM 1400 O O . SER A 1 175 ? -12.237 -15.798 -2.924 1.00 69.75 175 SER A O 1
ATOM 1402 N N . TYR A 1 176 ? -14.130 -15.603 -1.736 1.00 74.44 176 TYR A N 1
ATOM 1403 C CA . TYR A 1 176 ? -13.689 -14.465 -0.940 1.00 74.44 176 TYR A CA 1
ATOM 1404 C C . TYR A 1 176 ? -13.549 -14.828 0.538 1.00 74.44 176 TYR A C 1
ATOM 1406 O O . TYR A 1 176 ? -14.298 -15.626 1.109 1.00 74.44 176 TYR A O 1
ATOM 1414 N N . ARG A 1 177 ? -12.541 -14.222 1.167 1.00 77.31 177 ARG A N 1
ATOM 1415 C CA . ARG A 1 177 ? -12.271 -14.361 2.595 1.00 77.31 177 ARG A CA 1
ATOM 1416 C C . ARG A 1 177 ? -11.724 -13.051 3.140 1.00 77.31 177 ARG A C 1
ATOM 1418 O O . ARG A 1 177 ? -10.636 -12.630 2.747 1.00 77.31 177 ARG A O 1
ATOM 1425 N N . LEU A 1 178 ? -12.456 -12.434 4.063 1.00 82.25 178 LEU A N 1
ATOM 1426 C CA . LEU A 1 178 ? -12.018 -11.202 4.708 1.00 82.25 178 LEU A CA 1
ATOM 1427 C C . LEU A 1 178 ? -10.896 -11.506 5.713 1.00 82.25 178 LEU A C 1
ATOM 1429 O O . LEU A 1 178 ? -11.027 -12.390 6.563 1.00 82.25 178 LEU A O 1
ATOM 1433 N N . THR A 1 179 ? -9.792 -10.767 5.619 1.00 85.19 179 THR A N 1
ATOM 1434 C CA . THR A 1 179 ? -8.755 -10.730 6.658 1.00 85.19 179 THR A CA 1
ATOM 1435 C C . THR A 1 179 ? -8.899 -9.415 7.406 1.00 85.19 179 THR A C 1
ATOM 1437 O O . THR A 1 179 ? -8.884 -8.357 6.782 1.00 85.19 179 THR A O 1
ATOM 1440 N N . VAL A 1 180 ? -9.049 -9.484 8.724 1.00 84.38 180 VAL A N 1
ATOM 1441 C CA . VAL A 1 180 ? -9.239 -8.321 9.591 1.00 84.38 180 VAL A CA 1
ATOM 1442 C C . VAL A 1 180 ? -8.008 -8.160 10.469 1.00 84.38 180 VAL A C 1
ATOM 1444 O O . VAL A 1 180 ? -7.515 -9.128 11.051 1.00 84.38 180 VAL A O 1
ATOM 1447 N N . MET A 1 181 ? -7.513 -6.928 10.550 1.00 84.19 181 MET A N 1
ATOM 1448 C CA . MET A 1 181 ? -6.442 -6.530 11.453 1.00 84.19 181 MET A CA 1
ATOM 1449 C C . MET A 1 181 ? -6.996 -5.507 12.443 1.00 84.19 181 MET A C 1
ATOM 1451 O O . MET A 1 181 ? -7.399 -4.416 12.053 1.00 84.19 181 MET A O 1
ATOM 1455 N N . GLU A 1 182 ? -7.013 -5.875 13.717 1.00 82.75 182 GLU A N 1
ATOM 1456 C CA . GLU A 1 182 ? -7.488 -5.059 14.830 1.00 82.75 182 GLU A CA 1
ATOM 1457 C C . GLU A 1 182 ? -6.263 -4.475 15.547 1.00 82.75 182 GLU A C 1
ATOM 1459 O O . GLU A 1 182 ? -5.375 -5.231 15.955 1.00 82.75 182 GLU A O 1
ATOM 1464 N N . GLN A 1 183 ? -6.190 -3.144 15.658 1.00 74.81 183 GLN A N 1
ATOM 1465 C CA . GLN A 1 183 ? -5.073 -2.401 16.268 1.00 74.81 183 GLN A CA 1
ATOM 1466 C C . GLN A 1 183 ? -5.542 -1.455 17.366 1.00 74.81 183 GLN A C 1
ATOM 1468 O O . GLN A 1 183 ? -6.662 -0.917 17.222 1.00 74.81 183 GLN A O 1
#

Secondary structure (DSSP, 8-state):
--HHHHHHHT-S-HHHHHHHH-SSHHHHHHHHHHHHHHHHHHHHHHHHHHHHHHTT----------S--TT-PPPP------HHHHHHHHHHHHHHTT--SS-PPPGGG-HHHHHHHHHHHHHH-TT---S-EEEEPPTT--EEETTTT---HHHHHH---EEE--PPPPS-GGG---EEEE-

pLDDT: mean 76.38, std 11.83, range [41.5, 95.75]

InterPro domains:
  IPR001873 Epithelial sodium channel [PF00858] (10-102)

Organism: Schistosoma japonicum (NCBI:txid6182)